Protein AF-A0A920MXG5-F1 (afdb_monomer)

Radius of gyration: 16.85 Å; Cα contacts (8 Å, |Δi|>4): 131; chains: 1; bounding box: 32×25×49 Å

Nearest PDB structures (foldseek):
  4plt-assembly1_B  TM=9.816E-01  e=1.042E-08  Apicomplexa
  6vdh-assembly1_B-2  TM=9.713E-01  e=2.321E-08  Apicomplexa sp.
  1sov-assembly1_B-2  TM=9.574E-01  e=1.555E-08  Toxoplasma gondii
  6vdh-assembly1_A-2  TM=9.780E-01  e=3.703E-08  Apicomplexa sp.
  1sow-assembly1_B  TM=9.775E-01  e=3.703E-08  Toxoplasma gondii

pLDDT: mean 94.86, std 5.59, range [60.91, 98.0]

Structure (mmCIF, N/CA/C/O backbone):
data_AF-A0A920MXG5-F1
#
_entry.id   AF-A0A920MXG5-F1
#
loop_
_atom_site.group_PDB
_atom_site.id
_atom_site.type_symbol
_atom_site.label_atom_id
_atom_site.label_alt_id
_atom_site.label_comp_id
_atom_site.label_asym_id
_atom_site.label_entity_id
_atom_site.label_seq_id
_atom_site.pdbx_PDB_ins_code
_atom_site.Cartn_x
_atom_site.Cartn_y
_atom_site.Cartn_z
_atom_site.occupancy
_atom_site.B_iso_or_equiv
_atom_site.auth_seq_id
_atom_site.auth_comp_id
_atom_site.auth_asym_id
_atom_site.auth_atom_id
_atom_site.pdbx_PDB_model_num
ATOM 1 N N . MET A 1 1 ? -4.172 -14.560 18.674 1.00 64.50 1 MET A N 1
ATOM 2 C CA . MET A 1 1 ? -3.370 -14.059 19.817 1.00 64.50 1 MET A CA 1
ATOM 3 C C . MET A 1 1 ? -3.211 -12.528 19.807 1.00 64.50 1 MET A C 1
ATOM 5 O O . MET A 1 1 ? -3.437 -11.927 20.846 1.00 64.50 1 MET A O 1
ATOM 9 N N . TRP A 1 2 ? -2.941 -11.868 18.667 1.00 84.38 2 TRP A N 1
ATOM 10 C CA . TRP A 1 2 ? -2.749 -10.398 18.570 1.00 84.38 2 TRP A CA 1
ATOM 11 C C . TRP A 1 2 ? -4.021 -9.538 18.422 1.00 84.38 2 TRP A C 1
ATOM 13 O O . TRP A 1 2 ? -3.999 -8.371 18.791 1.00 84.38 2 TRP A O 1
ATOM 23 N N . LEU A 1 3 ? -5.157 -10.087 17.966 1.00 88.44 3 LEU A N 1
ATOM 24 C CA . LEU A 1 3 ? -6.442 -9.352 17.882 1.00 88.44 3 LEU A CA 1
ATOM 25 C C . LEU A 1 3 ? -6.975 -8.853 19.245 1.00 88.44 3 LEU A C 1
ATOM 27 O O . LEU A 1 3 ? -7.978 -8.145 19.317 1.00 88.44 3 LEU A O 1
ATOM 31 N N . ARG A 1 4 ? -6.315 -9.238 20.342 1.00 90.75 4 ARG A N 1
ATOM 32 C CA . ARG A 1 4 ? -6.619 -8.774 21.697 1.00 90.75 4 ARG A CA 1
ATOM 33 C C . ARG A 1 4 ? -5.984 -7.420 22.013 1.00 90.75 4 ARG A C 1
ATOM 35 O O . ARG A 1 4 ? -6.387 -6.840 23.011 1.00 90.75 4 ARG A O 1
ATOM 42 N N . ILE A 1 5 ? -5.038 -6.935 21.201 1.00 92.06 5 ILE A N 1
ATOM 43 C CA . ILE A 1 5 ? -4.428 -5.615 21.394 1.00 92.06 5 ILE A CA 1
ATOM 44 C C . ILE A 1 5 ? -5.511 -4.548 21.264 1.00 92.06 5 ILE A C 1
ATOM 46 O O . ILE A 1 5 ? -6.248 -4.520 20.273 1.00 92.06 5 ILE A O 1
ATOM 50 N N . LYS A 1 6 ? -5.602 -3.685 22.273 1.00 93.94 6 LYS A N 1
ATOM 51 C CA . LYS A 1 6 ? -6.567 -2.590 22.321 1.00 93.94 6 LYS A CA 1
ATOM 52 C C . LYS A 1 6 ? -5.880 -1.236 22.369 1.00 93.94 6 LYS A C 1
ATOM 54 O O . LYS A 1 6 ? -4.724 -1.121 22.786 1.00 93.94 6 LYS A O 1
ATOM 59 N N . LYS A 1 7 ? -6.617 -0.205 21.964 1.00 95.00 7 LYS A N 1
ATOM 60 C CA . LYS A 1 7 ? -6.161 1.186 21.970 1.00 95.00 7 LYS A CA 1
ATOM 61 C C . LYS A 1 7 ? -5.649 1.630 23.339 1.00 95.00 7 LYS A C 1
ATOM 63 O O . LYS A 1 7 ? -4.658 2.346 23.395 1.00 95.00 7 LYS A O 1
ATOM 68 N N . GLU A 1 8 ? -6.256 1.188 24.437 1.00 96.12 8 GLU A N 1
ATOM 69 C CA . GLU A 1 8 ? -5.896 1.626 25.794 1.00 96.12 8 GLU A CA 1
ATOM 70 C C . GLU A 1 8 ? -4.452 1.262 26.168 1.00 96.12 8 GLU A C 1
ATOM 72 O O . GLU A 1 8 ? -3.829 1.956 26.965 1.00 96.12 8 GLU A O 1
ATOM 77 N N . GLN A 1 9 ? -3.895 0.212 25.558 1.00 96.25 9 GLN A N 1
ATOM 78 C CA . GLN A 1 9 ? -2.523 -0.230 25.815 1.00 96.25 9 GLN A CA 1
ATOM 79 C C . GLN A 1 9 ? -1.477 0.674 25.143 1.00 96.25 9 GLN A C 1
ATOM 81 O O . GLN A 1 9 ? -0.355 0.780 25.629 1.00 96.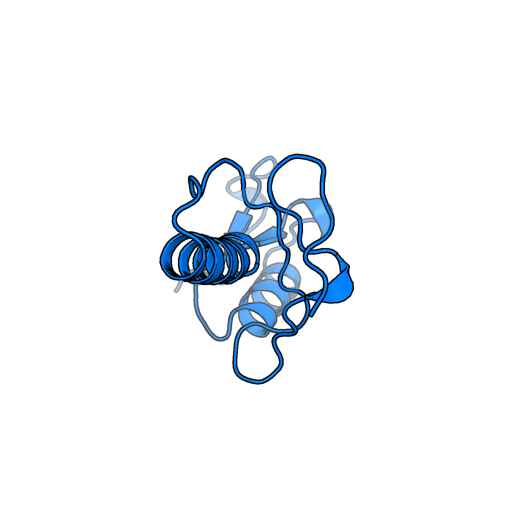25 9 GLN A O 1
ATOM 86 N N . ALA A 1 10 ? -1.825 1.309 24.018 1.00 95.88 10 ALA A N 1
ATOM 87 C CA . ALA A 1 10 ? -0.933 2.176 23.247 1.00 95.88 10 ALA A CA 1
ATOM 88 C C . ALA A 1 10 ? -1.739 3.197 22.411 1.00 95.88 10 ALA A C 1
ATOM 90 O O . ALA A 1 10 ? -1.776 3.114 21.185 1.00 95.88 10 ALA A O 1
ATOM 91 N N . PRO A 1 11 ? -2.380 4.199 23.036 1.00 94.88 11 PRO A N 1
ATOM 92 C CA . PRO A 1 11 ? -3.448 4.985 22.401 1.00 94.88 11 PRO A CA 1
ATOM 93 C C . PRO A 1 11 ? -3.000 5.923 21.274 1.00 94.88 11 PRO A C 1
ATOM 95 O O . PRO A 1 11 ? -3.842 6.498 20.586 1.00 94.88 11 PRO A O 1
ATOM 98 N N . ARG A 1 12 ? -1.687 6.110 21.104 1.00 95.88 12 ARG A N 1
ATOM 99 C CA . ARG A 1 12 ? -1.079 6.969 20.075 1.00 95.88 12 ARG A CA 1
ATOM 100 C C . ARG A 1 12 ? -0.302 6.185 19.014 1.00 95.88 12 ARG A C 1
ATOM 102 O O . ARG A 1 12 ? 0.383 6.808 18.208 1.00 95.88 12 ARG A O 1
ATOM 109 N N . SER A 1 13 ? -0.342 4.853 19.034 1.00 96.88 13 SER A N 1
ATOM 110 C CA . SER A 1 13 ? 0.388 4.058 18.048 1.00 96.88 13 SER A CA 1
ATOM 111 C C . SER A 1 13 ? -0.287 4.096 16.675 1.00 96.88 13 SER A C 1
ATOM 113 O O . SER A 1 13 ? -1.494 4.306 16.548 1.00 96.88 13 SER A O 1
ATOM 115 N N . PHE A 1 14 ? 0.524 3.884 15.642 1.00 97.50 14 PHE A N 1
ATOM 116 C CA . PHE A 1 14 ? 0.060 3.515 14.314 1.00 97.50 14 PHE A CA 1
ATOM 117 C C . PHE A 1 14 ? 0.321 2.020 14.135 1.00 97.50 14 PHE A C 1
ATOM 119 O O . PHE A 1 14 ? 1.445 1.555 14.329 1.00 97.50 14 PHE A O 1
ATOM 126 N N . VAL A 1 15 ? -0.717 1.258 13.813 1.00 97.19 15 VAL A N 1
ATOM 127 C CA . VAL A 1 15 ? -0.649 -0.197 13.702 1.00 97.19 15 VAL A CA 1
ATOM 128 C C . VAL A 1 15 ? -0.478 -0.586 12.242 1.00 97.19 15 VAL A C 1
ATOM 130 O O . VAL A 1 15 ? -1.314 -0.254 11.403 1.00 97.19 15 VAL A O 1
ATOM 133 N N . ILE A 1 16 ? 0.588 -1.336 11.9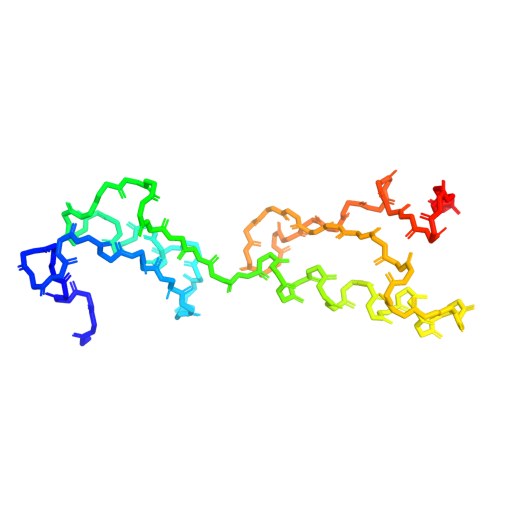64 1.00 97.44 16 ILE A N 1
ATOM 134 C CA . ILE A 1 16 ? 0.849 -1.945 10.660 1.00 97.44 16 ILE A CA 1
ATOM 135 C C . ILE A 1 16 ? 0.572 -3.442 10.771 1.00 97.44 16 ILE A C 1
ATOM 137 O O . ILE A 1 16 ? 1.301 -4.173 11.443 1.00 97.44 16 ILE A O 1
ATOM 141 N N . VAL A 1 17 ? -0.490 -3.903 10.120 1.00 97.06 17 VAL A N 1
ATOM 142 C CA . VAL A 1 17 ? -0.825 -5.327 10.037 1.00 97.06 17 VAL A CA 1
ATOM 143 C C . VAL A 1 17 ? -0.071 -5.947 8.861 1.00 97.06 17 VAL A C 1
ATOM 145 O O . VAL A 1 17 ? 0.007 -5.358 7.787 1.00 97.06 17 VAL A O 1
ATOM 148 N N . ILE A 1 18 ? 0.486 -7.139 9.079 1.00 96.56 18 ILE A N 1
ATOM 149 C CA . ILE A 1 18 ? 1.197 -7.931 8.056 1.00 96.56 18 ILE A CA 1
ATOM 150 C C . ILE A 1 18 ? 0.552 -9.318 7.885 1.00 96.56 18 ILE A C 1
ATOM 152 O O . ILE A 1 18 ? 0.679 -9.947 6.842 1.00 96.56 18 ILE A O 1
ATOM 156 N N . SER A 1 19 ? -0.153 -9.815 8.907 1.00 95.50 19 SER A N 1
ATOM 157 C CA . SER A 1 19 ? -0.774 -11.142 8.890 1.00 95.50 19 SER A CA 1
ATOM 158 C C . SER A 1 19 ? -1.786 -11.287 7.756 1.00 95.50 19 SER A C 1
ATOM 160 O O . SER A 1 19 ? -2.670 -10.447 7.610 1.00 95.50 19 SER A O 1
ATOM 162 N N . ASN A 1 20 ? -1.696 -12.395 7.021 1.00 95.75 20 ASN A N 1
ATOM 163 C CA . ASN A 1 20 ? -2.635 -12.738 5.960 1.00 95.75 20 ASN A CA 1
ATOM 164 C C . ASN A 1 20 ? -3.902 -13.441 6.483 1.00 95.75 20 ASN A C 1
ATOM 166 O O . ASN A 1 20 ? -3.842 -14.067 7.547 1.00 95.75 20 ASN A O 1
ATOM 170 N N . PRO A 1 21 ? -5.028 -13.387 5.742 1.00 95.56 21 PRO A N 1
ATOM 171 C CA . PRO A 1 21 ? -5.253 -12.601 4.515 1.00 95.56 21 PRO A CA 1
ATOM 172 C C . PRO A 1 21 ? -5.322 -11.093 4.812 1.00 95.56 21 PRO A C 1
ATOM 174 O O . PRO A 1 21 ? -6.161 -10.658 5.601 1.00 95.56 21 PRO A O 1
ATOM 177 N N . LEU A 1 22 ? -4.413 -10.302 4.225 1.00 95.88 22 LEU A N 1
ATOM 178 C CA . LEU A 1 22 ? -4.043 -8.992 4.771 1.00 95.88 22 LEU A CA 1
ATOM 179 C C . LEU A 1 22 ? -5.221 -8.031 4.933 1.00 95.88 22 LEU A C 1
ATOM 181 O O . LEU A 1 22 ? -5.452 -7.532 6.035 1.00 95.88 22 LEU A O 1
ATOM 185 N N . ASP A 1 23 ? -5.968 -7.771 3.863 1.00 95.12 23 ASP A N 1
ATOM 186 C CA . ASP A 1 23 ? -7.056 -6.789 3.869 1.00 95.12 23 ASP A CA 1
ATOM 187 C C . ASP A 1 23 ? -8.138 -7.145 4.899 1.00 95.12 23 ASP A C 1
ATOM 189 O O . ASP A 1 23 ? -8.614 -6.293 5.657 1.00 95.12 23 ASP A O 1
ATOM 193 N N . ALA A 1 24 ? -8.468 -8.436 5.000 1.00 96.00 24 ALA A N 1
ATOM 194 C CA . ALA A 1 24 ? -9.409 -8.942 5.991 1.00 96.00 24 ALA A CA 1
ATOM 195 C C . ALA A 1 24 ? -8.856 -8.818 7.419 1.00 96.00 24 ALA A C 1
ATOM 197 O O . ALA A 1 24 ? -9.602 -8.468 8.335 1.00 96.00 24 ALA A O 1
ATOM 198 N N . MET A 1 25 ? -7.555 -9.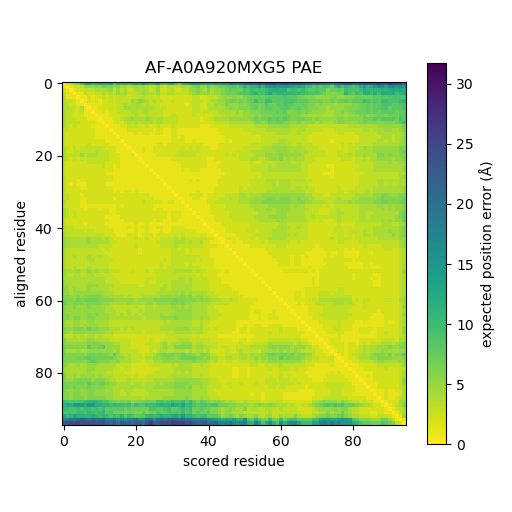042 7.623 1.00 97.12 25 MET A N 1
ATOM 199 C CA . MET A 1 25 ? -6.919 -8.909 8.936 1.00 97.12 25 MET A CA 1
ATOM 200 C C . MET A 1 25 ? -6.812 -7.451 9.395 1.00 97.12 25 MET A C 1
ATOM 202 O O . MET A 1 25 ? -7.057 -7.174 10.572 1.00 97.12 25 MET A O 1
ATOM 206 N N . VAL A 1 26 ? -6.516 -6.516 8.488 1.00 97.31 26 VAL A N 1
ATOM 207 C CA . VAL A 1 26 ? -6.566 -5.066 8.751 1.00 97.31 26 VAL A CA 1
ATOM 208 C C . VAL A 1 26 ? -7.972 -4.667 9.186 1.00 97.31 26 VAL A C 1
ATOM 210 O O . VAL A 1 26 ? -8.144 -4.019 10.223 1.00 97.31 26 VAL A O 1
ATOM 213 N N . TYR A 1 27 ? -8.988 -5.103 8.436 1.00 97.06 27 TYR A N 1
ATOM 214 C CA . TYR A 1 27 ? -10.382 -4.809 8.747 1.00 97.06 27 TYR A CA 1
ATOM 215 C C . TYR A 1 27 ? -10.810 -5.403 10.093 1.00 97.06 27 TYR A C 1
ATOM 217 O O . TYR A 1 27 ? -11.377 -4.694 10.927 1.00 97.06 27 TYR A O 1
ATOM 225 N N . ALA A 1 28 ? -10.501 -6.679 10.336 1.00 97.19 28 ALA A N 1
ATOM 226 C CA . ALA A 1 28 ? -10.822 -7.357 11.586 1.00 97.19 28 ALA A CA 1
ATOM 227 C C . ALA A 1 28 ? -10.165 -6.657 12.781 1.00 97.19 28 ALA A C 1
ATOM 229 O O . ALA A 1 28 ? -10.845 -6.368 13.766 1.00 97.19 28 ALA A O 1
ATOM 230 N N . PHE A 1 29 ? -8.874 -6.317 12.681 1.00 97.62 29 PHE A N 1
ATOM 231 C CA . PHE A 1 29 ? -8.169 -5.578 13.728 1.00 97.62 29 PHE A CA 1
ATOM 232 C C . PHE A 1 29 ? -8.813 -4.213 13.983 1.00 97.62 29 PHE A C 1
ATOM 234 O O . PHE A 1 29 ? -9.113 -3.887 15.133 1.00 97.62 29 PHE A O 1
ATOM 241 N N . TYR A 1 30 ? -9.080 -3.431 12.934 1.00 97.25 30 TYR A N 1
ATOM 242 C CA . TYR A 1 30 ? -9.753 -2.135 13.057 1.00 97.25 30 TYR A CA 1
ATOM 243 C C . TYR A 1 30 ? -11.094 -2.262 13.799 1.00 97.25 30 TYR A C 1
ATOM 245 O O . TYR A 1 30 ? -11.374 -1.485 14.711 1.00 97.25 30 TYR A O 1
ATOM 253 N N . LYS A 1 31 ? -11.899 -3.278 13.470 1.00 97.06 31 LYS A N 1
ATOM 254 C CA . LYS A 1 31 ? -13.218 -3.483 14.083 1.00 97.06 31 LYS A CA 1
ATOM 255 C C . LYS A 1 31 ? -13.174 -3.834 15.564 1.00 97.06 31 LYS A C 1
ATOM 257 O O . LYS A 1 31 ? -14.092 -3.452 16.283 1.00 97.06 31 LYS A O 1
ATOM 262 N N . VAL A 1 32 ? -12.145 -4.546 16.021 1.00 96.50 32 VAL A N 1
ATOM 263 C CA . VAL A 1 32 ? -12.099 -5.053 17.404 1.00 96.50 32 VAL A CA 1
ATOM 264 C C . VAL A 1 32 ? -11.182 -4.259 18.332 1.00 96.50 32 VAL A C 1
ATOM 266 O O . VAL A 1 32 ? -11.328 -4.369 19.547 1.00 96.50 32 VAL A O 1
ATOM 269 N N . SER A 1 33 ? -10.214 -3.507 17.806 1.00 96.31 33 SER A N 1
ATOM 270 C CA . SER A 1 33 ? -9.133 -2.894 18.601 1.00 96.31 33 SER A CA 1
ATOM 271 C C . SER A 1 33 ? -9.474 -1.527 19.209 1.00 96.31 33 SER A C 1
ATOM 273 O O . SER A 1 33 ? -8.803 -1.101 20.147 1.00 96.31 33 SER A O 1
ATOM 275 N N . GLY A 1 34 ? -10.494 -0.835 18.687 1.00 96.31 34 GLY A N 1
ATOM 276 C CA . GLY A 1 34 ? -10.887 0.511 19.130 1.00 96.31 34 GLY A CA 1
ATOM 277 C C . GLY A 1 34 ? -10.021 1.651 18.574 1.00 96.31 34 GLY A C 1
ATOM 278 O O . GLY A 1 34 ? -10.269 2.816 18.888 1.00 96.31 34 GLY A O 1
ATOM 279 N N . PHE A 1 35 ? -9.021 1.348 17.738 1.00 97.94 35 PHE A N 1
ATOM 280 C CA . PHE A 1 35 ? -8.236 2.366 17.038 1.00 97.94 35 PHE A CA 1
ATOM 281 C C . PHE A 1 35 ? -9.07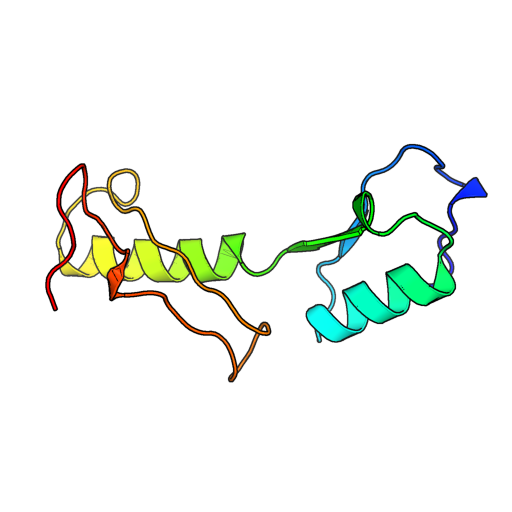7 3.086 15.965 1.00 97.94 35 PHE A C 1
ATOM 283 O O . PHE A 1 35 ? -9.919 2.465 15.309 1.00 97.94 35 PHE A O 1
ATOM 290 N N . PRO A 1 36 ? -8.859 4.394 15.741 1.00 97.19 36 PRO A N 1
ATOM 291 C CA . PRO A 1 36 ? -9.463 5.100 14.620 1.00 97.19 36 PRO A CA 1
ATOM 292 C C . PRO A 1 36 ? -8.897 4.585 13.285 1.00 97.19 36 PRO A C 1
ATOM 294 O O . PRO A 1 36 ? -7.760 4.119 13.212 1.00 97.19 36 PRO A O 1
ATOM 297 N N . LYS A 1 37 ? -9.683 4.694 12.203 1.00 97.00 37 LYS A N 1
ATOM 298 C CA . LYS A 1 37 ? -9.320 4.157 10.873 1.00 97.00 37 LYS A CA 1
ATOM 299 C C . LYS A 1 37 ? -7.958 4.644 10.372 1.00 97.00 37 LYS A C 1
ATOM 301 O O . LYS A 1 37 ? -7.221 3.877 9.774 1.00 97.00 37 LYS A O 1
ATOM 306 N N . ASN A 1 38 ? -7.613 5.903 10.630 1.00 97.62 38 ASN A N 1
ATOM 307 C CA . ASN A 1 38 ? -6.358 6.517 10.194 1.00 97.62 38 ASN A CA 1
ATOM 308 C C . ASN A 1 38 ? -5.123 6.077 11.007 1.00 97.62 38 ASN A C 1
ATOM 310 O O . ASN A 1 38 ? -4.034 6.572 10.740 1.00 97.62 38 ASN A O 1
ATOM 314 N N . GLN A 1 39 ? -5.278 5.193 11.998 1.00 97.69 39 GLN A N 1
ATOM 315 C CA . GLN A 1 39 ? -4.179 4.610 12.779 1.00 97.69 39 GLN A CA 1
ATOM 316 C C . GLN A 1 39 ? -3.977 3.115 12.514 1.00 97.69 39 GLN A C 1
ATOM 318 O O . GLN A 1 39 ? -3.149 2.491 13.173 1.00 97.69 39 GLN A O 1
ATOM 323 N N . VAL A 1 40 ? -4.720 2.524 11.577 1.00 98.00 40 VAL A N 1
ATOM 324 C CA . VAL A 1 40 ? -4.605 1.103 11.236 1.00 98.00 40 VAL A CA 1
ATOM 325 C C . VAL A 1 40 ? -4.388 0.978 9.735 1.00 98.00 40 VAL A C 1
ATOM 327 O O . VAL A 1 40 ? -5.262 1.332 8.948 1.00 98.00 40 VAL A O 1
ATOM 330 N N . GLY A 1 41 ? -3.228 0.460 9.343 1.00 97.62 41 GLY A N 1
ATOM 331 C CA . GLY A 1 41 ? -2.875 0.192 7.952 1.00 97.62 41 GLY A CA 1
ATOM 332 C C . GLY A 1 41 ? -2.364 -1.233 7.759 1.00 97.62 41 GLY A C 1
ATOM 333 O O . GLY A 1 41 ? -1.895 -1.875 8.698 1.00 97.62 41 GLY A O 1
ATOM 334 N N . GLY A 1 42 ? -2.456 -1.734 6.530 1.00 96.75 42 GLY A N 1
ATOM 335 C CA . GLY A 1 42 ? -1.826 -2.985 6.114 1.00 96.75 42 GLY A CA 1
ATOM 336 C C . GLY A 1 42 ? -0.550 -2.728 5.324 1.00 96.75 42 GLY A C 1
ATOM 337 O O . GLY A 1 42 ? -0.480 -1.765 4.560 1.00 96.75 42 GLY A O 1
ATOM 338 N N . MET A 1 43 ? 0.443 -3.601 5.468 1.00 96.75 43 MET A N 1
ATOM 339 C CA . MET A 1 43 ? 1.624 -3.606 4.603 1.00 96.75 43 MET A CA 1
ATOM 340 C C . MET A 1 43 ? 1.460 -4.672 3.512 1.00 96.75 43 MET A C 1
ATOM 342 O O . MET A 1 43 ? 1.725 -5.845 3.749 1.00 96.75 43 MET A O 1
ATOM 346 N N . ALA A 1 44 ? 1.014 -4.244 2.326 1.00 95.94 44 ALA A N 1
ATOM 347 C CA . ALA A 1 44 ? 1.053 -5.029 1.080 1.00 95.94 44 ALA A CA 1
ATOM 348 C C . ALA A 1 44 ? 1.518 -4.183 -0.093 1.00 95.94 44 ALA A C 1
ATOM 350 O O . ALA A 1 44 ? 2.534 -4.498 -0.700 1.00 95.94 44 ALA A O 1
ATOM 351 N N . GLY A 1 45 ? 0.828 -3.066 -0.362 1.00 94.31 45 GLY A N 1
ATOM 352 C CA . GLY A 1 45 ? 1.082 -2.244 -1.549 1.00 94.31 45 GLY A CA 1
ATOM 353 C C . GLY A 1 45 ? 2.545 -1.823 -1.706 1.00 94.31 45 GLY A C 1
ATOM 354 O O . GLY A 1 45 ? 3.043 -1.766 -2.825 1.00 94.31 45 GLY A O 1
ATOM 355 N N . ALA A 1 46 ? 3.269 -1.615 -0.599 1.00 95.12 46 ALA A N 1
ATOM 356 C CA . ALA A 1 46 ? 4.709 -1.371 -0.622 1.00 95.12 46 ALA A CA 1
ATOM 357 C C . ALA A 1 46 ? 5.507 -2.567 -1.180 1.00 95.12 46 ALA A C 1
ATOM 359 O O . ALA A 1 46 ? 6.349 -2.377 -2.054 1.00 95.12 46 ALA A O 1
ATOM 360 N N . LEU A 1 47 ? 5.234 -3.793 -0.718 1.00 96.88 47 LEU A N 1
ATOM 361 C CA . LEU A 1 47 ? 5.878 -5.016 -1.208 1.00 96.88 47 LEU A CA 1
ATOM 362 C C . LEU A 1 47 ? 5.486 -5.311 -2.659 1.00 96.88 47 LEU A C 1
ATOM 364 O O . LEU A 1 47 ? 6.361 -5.579 -3.481 1.00 96.88 47 LEU A O 1
ATOM 368 N N . ASP A 1 48 ? 4.198 -5.228 -2.982 1.00 97.44 48 ASP A N 1
ATOM 369 C CA . ASP A 1 48 ? 3.691 -5.547 -4.319 1.00 97.44 48 ASP A CA 1
ATOM 370 C C . ASP A 1 48 ? 4.216 -4.547 -5.361 1.00 97.44 48 ASP A C 1
ATOM 372 O O . ASP A 1 48 ? 4.716 -4.945 -6.414 1.00 97.44 48 ASP A O 1
ATOM 376 N N . SER A 1 49 ? 4.240 -3.252 -5.026 1.00 97.44 49 SER A N 1
ATOM 377 C CA . SER A 1 49 ? 4.856 -2.225 -5.879 1.00 97.44 49 SER A CA 1
ATOM 378 C C . SER A 1 49 ? 6.375 -2.384 -5.962 1.00 97.44 49 SER A C 1
ATOM 380 O O . SER A 1 49 ? 6.948 -2.165 -7.026 1.00 97.44 49 SER A O 1
ATOM 382 N N . THR A 1 50 ? 7.038 -2.813 -4.879 1.00 97.38 50 THR A N 1
ATOM 383 C CA . THR A 1 50 ? 8.484 -3.099 -4.897 1.00 97.38 50 THR A CA 1
ATOM 384 C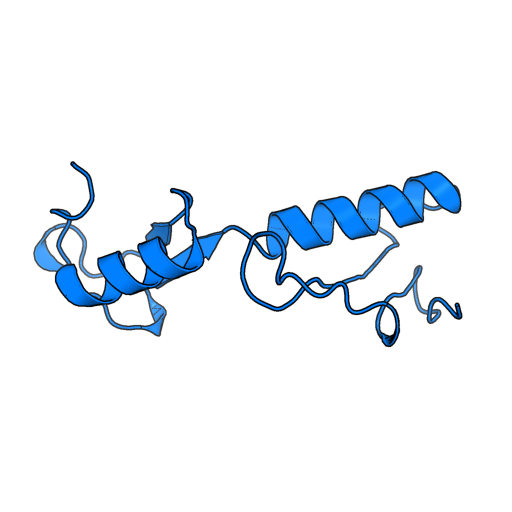 C . THR A 1 50 ? 8.811 -4.271 -5.824 1.00 97.38 50 THR A C 1
ATOM 386 O O . THR A 1 50 ? 9.789 -4.215 -6.562 1.00 97.38 50 THR A O 1
ATOM 389 N N . ARG A 1 51 ? 7.989 -5.323 -5.842 1.00 97.75 51 ARG A N 1
ATOM 390 C CA . ARG A 1 51 ? 8.147 -6.432 -6.794 1.00 97.75 51 ARG A CA 1
ATOM 391 C C . ARG A 1 51 ? 7.947 -5.958 -8.228 1.00 97.75 51 ARG A C 1
ATOM 393 O O . ARG A 1 51 ? 8.789 -6.238 -9.075 1.00 97.75 51 ARG A O 1
ATOM 400 N N . PHE A 1 52 ? 6.887 -5.190 -8.474 1.00 97.25 52 PHE A N 1
ATOM 401 C CA . PHE A 1 52 ? 6.595 -4.671 -9.806 1.00 97.25 52 PHE A CA 1
ATOM 402 C C . PHE A 1 52 ? 7.741 -3.800 -10.352 1.00 97.25 52 PHE A C 1
ATOM 404 O O . PHE A 1 52 ? 8.209 -4.050 -11.464 1.00 97.25 52 PHE A O 1
ATOM 411 N N . ARG A 1 53 ? 8.283 -2.864 -9.551 1.00 96.81 53 ARG A N 1
ATOM 412 C CA . ARG A 1 53 ? 9.436 -2.043 -9.977 1.00 96.81 53 ARG A CA 1
ATOM 413 C C . ARG A 1 53 ? 10.686 -2.880 -10.223 1.00 96.81 53 ARG A C 1
ATOM 415 O O . ARG A 1 53 ? 11.437 -2.581 -11.144 1.00 96.81 53 ARG A O 1
ATOM 422 N N . THR A 1 54 ? 10.911 -3.922 -9.419 1.00 97.94 54 THR A N 1
ATOM 423 C CA . THR A 1 54 ? 12.078 -4.799 -9.568 1.00 97.94 54 THR A CA 1
ATOM 424 C C . THR A 1 54 ? 12.027 -5.539 -10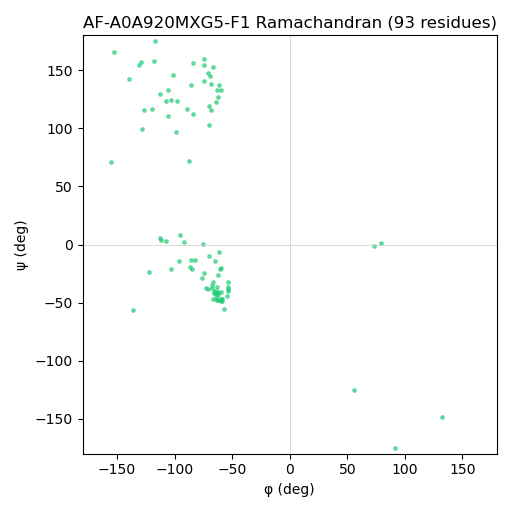.896 1.00 97.94 54 THR A C 1
ATOM 426 O O . THR A 1 54 ? 13.035 -5.576 -11.589 1.00 97.94 54 THR A O 1
ATOM 429 N N . PHE A 1 55 ? 10.866 -6.060 -11.299 1.00 97.25 55 PHE A N 1
ATOM 430 C CA . PHE A 1 55 ? 10.743 -6.745 -12.587 1.00 97.25 55 PHE A CA 1
ATOM 431 C C . PHE A 1 55 ? 10.953 -5.806 -13.779 1.00 97.25 55 PHE A C 1
ATOM 433 O O . PHE A 1 55 ? 11.669 -6.167 -14.706 1.00 97.25 55 PHE A O 1
ATOM 440 N N . ILE A 1 56 ? 10.421 -4.581 -13.731 1.00 96.00 56 ILE A N 1
ATOM 441 C CA . ILE A 1 56 ? 10.684 -3.572 -14.774 1.00 96.00 56 ILE A CA 1
ATOM 442 C C . ILE A 1 56 ? 12.179 -3.222 -14.835 1.00 96.00 56 ILE A C 1
ATOM 444 O O . ILE A 1 56 ? 12.750 -3.128 -15.919 1.00 96.00 56 ILE A O 1
ATOM 448 N N . ALA A 1 57 ? 12.829 -3.034 -13.685 1.00 97.12 57 ALA A N 1
ATOM 449 C CA . ALA A 1 57 ? 14.259 -2.731 -13.625 1.00 97.12 57 ALA A CA 1
ATOM 450 C C . ALA A 1 57 ? 15.111 -3.878 -14.193 1.00 97.12 57 ALA A C 1
ATOM 452 O O . ALA A 1 57 ? 16.045 -3.633 -14.951 1.00 97.12 57 ALA A O 1
ATOM 453 N N . MET A 1 58 ? 14.757 -5.129 -13.877 1.00 97.62 58 MET A N 1
ATOM 454 C CA . MET A 1 58 ? 15.421 -6.316 -14.424 1.00 97.62 58 MET A CA 1
ATOM 455 C C . MET A 1 58 ? 15.279 -6.409 -15.946 1.00 97.62 58 MET A C 1
ATOM 457 O O . MET A 1 58 ? 16.254 -6.738 -16.613 1.00 97.62 58 MET A O 1
ATOM 461 N N . GLU A 1 59 ? 14.099 -6.098 -16.485 1.00 95.94 59 GLU A N 1
ATOM 462 C CA . GLU A 1 59 ? 13.838 -6.162 -17.929 1.00 95.94 59 GLU A CA 1
ATOM 463 C C . GLU A 1 59 ? 14.533 -5.034 -18.703 1.00 95.94 59 GLU A C 1
ATOM 465 O O . GLU A 1 59 ? 15.029 -5.228 -19.807 1.00 95.94 59 GLU A O 1
ATOM 470 N N . THR A 1 60 ? 14.584 -3.834 -18.126 1.00 95.00 60 THR A N 1
ATOM 471 C CA . THR A 1 60 ? 15.076 -2.640 -18.832 1.00 95.00 60 THR A CA 1
ATOM 472 C C . THR A 1 60 ? 16.545 -2.319 -18.567 1.00 95.00 60 THR A C 1
ATOM 474 O O . THR A 1 60 ? 17.128 -1.496 -19.270 1.00 95.00 60 THR A O 1
ATOM 477 N N . GLY A 1 61 ? 17.148 -2.924 -17.541 1.00 96.19 61 GLY A N 1
ATOM 478 C CA . GLY A 1 61 ? 18.518 -2.644 -17.106 1.00 96.19 61 GLY A CA 1
ATOM 479 C C . GLY A 1 61 ? 18.698 -1.305 -16.379 1.00 96.19 61 GLY A C 1
ATOM 480 O O . GLY A 1 61 ? 19.808 -0.998 -15.944 1.00 96.19 61 GLY A O 1
ATOM 481 N N . TYR A 1 62 ? 17.636 -0.509 -16.217 1.00 96.62 62 TYR A N 1
ATOM 482 C CA . TYR A 1 62 ? 17.677 0.720 -15.425 1.00 96.62 62 TYR A CA 1
ATOM 483 C C . TYR A 1 62 ? 17.689 0.427 -13.923 1.00 96.62 62 TYR A C 1
ATOM 485 O O . TYR A 1 62 ? 17.271 -0.637 -13.460 1.00 96.62 62 TYR A O 1
ATOM 493 N N . SER A 1 63 ? 18.148 1.401 -13.132 1.00 97.25 63 SER A N 1
ATOM 494 C CA . SER A 1 63 ? 18.126 1.281 -11.678 1.00 97.25 63 SER A CA 1
ATOM 495 C C . SER A 1 63 ? 16.694 1.135 -11.176 1.00 97.25 63 SER A C 1
ATOM 497 O O . SER A 1 63 ? 15.796 1.885 -11.552 1.00 97.25 63 SER A O 1
ATOM 499 N N . VAL A 1 64 ? 16.491 0.232 -10.218 1.00 97.00 64 VAL A N 1
ATOM 500 C CA . VAL A 1 64 ? 15.207 0.085 -9.521 1.00 97.00 64 VAL A CA 1
ATOM 501 C C . VAL A 1 64 ? 14.781 1.363 -8.781 1.00 97.00 64 VAL A C 1
ATOM 503 O O . VAL A 1 64 ? 13.610 1.521 -8.444 1.00 97.00 64 VAL A O 1
ATOM 506 N N . GLN A 1 65 ? 15.726 2.268 -8.499 1.00 97.00 65 GLN A N 1
ATOM 507 C CA . GLN A 1 65 ? 15.439 3.574 -7.901 1.00 97.00 65 GLN A CA 1
ATOM 508 C C . GLN A 1 65 ? 14.816 4.553 -8.903 1.00 97.00 65 GLN A C 1
ATOM 510 O O . GLN A 1 65 ? 14.079 5.440 -8.483 1.00 97.00 65 GLN A O 1
ATOM 515 N N . ASP A 1 66 ? 15.060 4.359 -10.202 1.00 97.12 66 ASP A N 1
ATOM 516 C CA . ASP A 1 66 ? 14.498 5.194 -11.265 1.00 97.12 66 ASP A CA 1
ATOM 517 C C . ASP A 1 66 ? 13.107 4.711 -11.697 1.00 97.12 66 ASP A C 1
ATOM 519 O O . ASP A 1 66 ? 12.385 5.435 -12.377 1.00 97.12 66 ASP A O 1
ATOM 523 N N . VAL A 1 67 ? 12.696 3.504 -11.300 1.00 97.50 67 VAL A N 1
ATOM 524 C CA . VAL A 1 67 ? 11.383 2.951 -11.645 1.00 97.50 67 VAL A CA 1
ATOM 525 C C . VAL A 1 67 ? 10.340 3.348 -10.601 1.00 97.50 67 VAL A C 1
ATOM 527 O O . VAL A 1 67 ? 10.397 2.916 -9.446 1.00 97.50 67 VAL A O 1
ATOM 530 N N . THR A 1 68 ? 9.330 4.109 -11.023 1.00 97.12 68 THR A N 1
ATOM 531 C CA . THR A 1 68 ? 8.150 4.414 -10.201 1.00 97.12 68 THR A CA 1
ATOM 532 C C . THR A 1 68 ? 6.949 3.643 -10.725 1.00 97.12 68 THR A C 1
ATOM 534 O O . THR A 1 68 ? 6.568 3.766 -11.884 1.00 97.12 68 THR A O 1
ATOM 537 N N . CYS A 1 69 ? 6.320 2.846 -9.866 1.00 96.25 69 CYS A N 1
ATOM 538 C CA . CYS A 1 69 ? 5.104 2.111 -10.193 1.00 96.25 69 CYS A CA 1
ATOM 539 C C . CYS A 1 69 ? 4.273 1.849 -8.934 1.00 96.25 69 CYS A C 1
ATOM 541 O O . CYS A 1 69 ? 4.771 1.957 -7.812 1.00 96.25 69 CYS A O 1
ATOM 543 N N . MET A 1 70 ? 3.013 1.463 -9.123 1.00 97.00 70 MET A N 1
ATOM 544 C CA . MET A 1 70 ? 2.079 1.201 -8.032 1.00 97.00 70 MET A CA 1
ATOM 545 C C . MET A 1 70 ? 1.226 -0.030 -8.332 1.00 97.00 70 MET A C 1
ATOM 547 O O . MET A 1 70 ? 0.798 -0.234 -9.470 1.00 97.00 70 MET A O 1
ATOM 551 N N . VAL A 1 71 ? 0.948 -0.813 -7.295 1.00 97.81 71 VAL A N 1
ATOM 552 C CA . VAL A 1 71 ? -0.055 -1.882 -7.294 1.00 97.81 71 VAL A CA 1
ATOM 553 C C . VAL A 1 71 ? -1.186 -1.481 -6.346 1.00 97.81 71 VAL A C 1
ATOM 555 O O . VAL A 1 71 ? -0.932 -1.082 -5.209 1.00 97.81 71 VAL A O 1
ATOM 558 N N . LEU A 1 72 ? -2.428 -1.555 -6.828 1.00 96.00 72 LEU A N 1
ATOM 559 C CA . LEU A 1 72 ? -3.653 -1.286 -6.062 1.00 96.00 72 LEU A CA 1
ATOM 560 C C . LEU A 1 72 ? -4.523 -2.549 -5.967 1.00 96.00 72 LEU A C 1
ATOM 562 O O . LEU A 1 72 ? -4.223 -3.553 -6.598 1.00 96.00 72 LEU A O 1
ATOM 566 N N . GLY A 1 73 ? -5.625 -2.495 -5.218 1.00 95.00 73 GLY A N 1
ATOM 567 C CA . GLY A 1 73 ? -6.534 -3.634 -5.036 1.00 95.00 73 GLY A CA 1
ATOM 568 C C . GLY A 1 73 ? -6.188 -4.489 -3.815 1.00 95.00 73 GLY A C 1
ATOM 569 O O . GLY A 1 73 ? -5.330 -4.116 -3.018 1.00 95.00 73 GLY A O 1
ATOM 570 N N . GLY A 1 74 ? -6.905 -5.604 -3.645 1.00 93.25 74 GLY A N 1
ATOM 571 C CA . GLY A 1 74 ? -6.689 -6.527 -2.525 1.00 93.25 74 GLY A CA 1
ATOM 572 C C . GLY A 1 74 ? -5.418 -7.353 -2.710 1.00 93.25 74 GLY A C 1
ATOM 573 O O . GLY A 1 74 ? -5.133 -7.795 -3.827 1.00 93.25 74 GLY A O 1
ATOM 574 N N . HIS A 1 75 ? -4.674 -7.578 -1.627 1.00 93.69 75 HIS A N 1
ATOM 575 C CA . HIS A 1 75 ? -3.435 -8.351 -1.653 1.00 93.69 75 HIS A CA 1
ATOM 576 C C . HIS A 1 75 ? -3.720 -9.833 -1.941 1.00 93.69 75 HIS A C 1
ATOM 578 O O . HIS A 1 75 ? -4.368 -10.519 -1.148 1.00 93.69 75 HIS A O 1
ATOM 584 N N . GLY A 1 76 ? -3.228 -10.324 -3.080 1.00 92.19 76 GLY A N 1
ATOM 585 C CA . GLY A 1 76 ? -3.489 -11.667 -3.602 1.00 92.19 76 GLY A CA 1
ATOM 586 C C . GLY A 1 76 ? -3.884 -11.610 -5.078 1.00 92.19 76 GLY A C 1
ATOM 587 O O . GLY A 1 76 ? -3.466 -10.703 -5.794 1.00 92.19 76 GLY A O 1
ATOM 588 N N . ASP A 1 77 ? -4.728 -12.539 -5.523 1.00 92.00 77 ASP A N 1
ATOM 589 C CA . ASP A 1 77 ? -5.107 -12.682 -6.941 1.00 92.00 77 ASP A CA 1
ATOM 590 C C . ASP A 1 77 ? -5.889 -11.481 -7.504 1.00 92.00 77 ASP A C 1
ATOM 592 O O . ASP A 1 77 ? -6.027 -11.328 -8.714 1.00 92.00 77 ASP A O 1
ATOM 596 N N . THR A 1 78 ? -6.397 -10.606 -6.633 1.00 93.69 78 THR A N 1
ATOM 597 C CA . THR A 1 78 ? -7.157 -9.404 -7.004 1.00 93.69 78 THR A CA 1
ATOM 598 C C . THR A 1 78 ? -6.310 -8.130 -7.076 1.00 93.69 78 THR A C 1
ATOM 600 O O . THR A 1 78 ? -6.868 -7.034 -7.174 1.00 93.69 78 THR A O 1
ATOM 603 N N . MET A 1 79 ? -4.982 -8.236 -6.970 1.00 96.88 79 MET A N 1
ATOM 604 C CA . MET A 1 79 ? -4.094 -7.081 -7.086 1.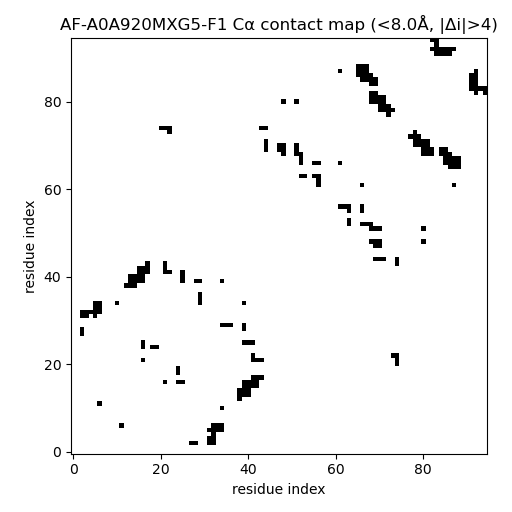00 96.88 79 MET A CA 1
ATOM 605 C C . MET A 1 79 ? -4.033 -6.569 -8.532 1.00 96.88 79 MET A C 1
ATOM 607 O O . MET A 1 79 ? -4.110 -7.334 -9.490 1.00 96.88 79 MET A O 1
ATOM 611 N N . VAL A 1 80 ? -3.859 -5.261 -8.695 1.00 97.25 80 VAL A N 1
ATOM 612 C CA . VAL A 1 80 ? -3.875 -4.573 -9.988 1.00 97.25 80 VAL A CA 1
ATOM 613 C C . VAL A 1 80 ? -2.616 -3.713 -10.126 1.00 97.25 80 VAL A C 1
ATOM 615 O O . VAL A 1 80 ? -2.564 -2.601 -9.587 1.00 97.25 80 VAL A O 1
ATOM 618 N N . PRO A 1 81 ? -1.587 -4.192 -10.849 1.00 96.38 81 PRO A N 1
ATOM 619 C CA . PRO A 1 81 ? -0.454 -3.367 -11.255 1.00 96.38 81 PRO A CA 1
ATOM 620 C C . PRO A 1 81 ? -0.913 -2.256 -12.204 1.00 96.38 81 PRO A C 1
ATOM 622 O O . PRO A 1 81 ? -1.489 -2.517 -13.261 1.00 96.38 81 PRO A O 1
ATOM 625 N N . ILE A 1 82 ? -0.659 -0.996 -11.848 1.00 96.19 82 ILE A N 1
ATOM 626 C CA . ILE A 1 82 ? -1.109 0.162 -12.632 1.00 96.19 82 ILE A CA 1
ATOM 627 C C . ILE A 1 82 ? -0.066 0.504 -13.702 1.00 96.19 82 ILE A C 1
ATOM 629 O O . ILE A 1 82 ? 0.642 1.507 -13.612 1.00 96.19 82 ILE A O 1
ATOM 633 N N . THR A 1 83 ? 0.029 -0.340 -14.730 1.00 94.75 83 THR A N 1
ATOM 634 C CA . THR A 1 83 ? 1.012 -0.218 -15.827 1.00 94.75 83 THR A CA 1
ATOM 635 C C . THR A 1 83 ? 0.984 1.151 -16.504 1.00 94.75 83 THR A C 1
ATOM 637 O O . THR A 1 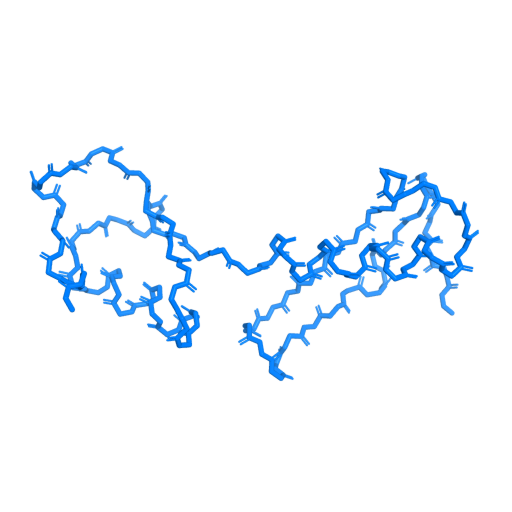83 ? 2.031 1.737 -16.752 1.00 94.75 83 THR A O 1
ATOM 640 N N . ARG A 1 84 ? -0.208 1.722 -16.714 1.00 94.00 84 ARG A N 1
ATOM 641 C CA . ARG A 1 84 ? -0.403 3.035 -17.355 1.00 94.00 84 ARG A CA 1
ATOM 642 C C . ARG A 1 84 ? 0.260 4.207 -16.617 1.00 94.00 84 ARG A C 1
ATOM 644 O O . ARG A 1 84 ? 0.442 5.264 -17.212 1.00 94.00 84 ARG A O 1
ATOM 651 N N . LEU A 1 85 ? 0.553 4.056 -15.325 1.00 94.69 85 LEU A N 1
ATOM 652 C CA . LEU A 1 85 ? 1.218 5.081 -14.515 1.00 94.69 85 LEU A CA 1
ATOM 653 C C . LEU A 1 85 ? 2.673 4.724 -14.192 1.00 94.69 85 LEU A C 1
ATOM 655 O O . LEU A 1 85 ? 3.313 5.460 -13.446 1.00 94.69 85 LEU A O 1
ATOM 659 N N . ALA A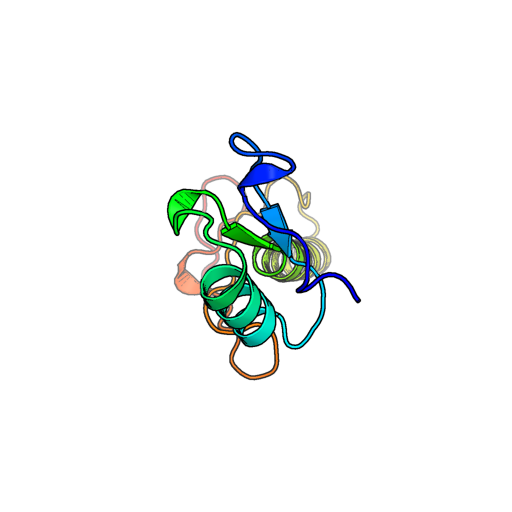 1 86 ? 3.190 3.606 -14.709 1.00 95.88 86 ALA A N 1
ATOM 660 C CA . ALA A 1 86 ? 4.581 3.246 -14.500 1.00 95.88 86 ALA A CA 1
ATOM 661 C C . ALA A 1 86 ? 5.497 4.227 -15.247 1.00 95.88 86 ALA A C 1
ATOM 663 O O . ALA A 1 86 ? 5.226 4.592 -16.394 1.00 95.88 86 ALA A O 1
ATOM 664 N N . THR A 1 87 ? 6.585 4.646 -14.608 1.00 96.94 87 THR A N 1
ATOM 665 C CA . THR A 1 87 ? 7.618 5.495 -15.209 1.00 96.94 87 THR A CA 1
ATOM 666 C C . THR A 1 87 ? 9.008 4.930 -14.957 1.00 96.94 87 THR A C 1
ATOM 668 O O . THR A 1 87 ? 9.239 4.228 -13.969 1.00 96.94 87 THR A O 1
ATOM 671 N N . ILE A 1 88 ? 9.939 5.280 -15.844 1.00 96.44 88 ILE A N 1
ATOM 672 C CA . ILE A 1 88 ? 11.381 5.153 -15.623 1.00 96.44 88 ILE A CA 1
ATOM 673 C C . ILE A 1 88 ? 11.975 6.558 -15.724 1.00 96.44 88 ILE A C 1
ATOM 675 O O . ILE A 1 88 ? 11.853 7.231 -16.753 1.00 96.44 88 ILE A O 1
ATOM 679 N N . GLY A 1 89 ? 12.540 7.046 -14.623 1.00 93.94 89 GLY A N 1
ATOM 680 C CA . GLY A 1 89 ? 12.837 8.460 -14.437 1.00 93.94 89 GLY A CA 1
ATOM 681 C C . GLY A 1 89 ? 11.572 9.303 -14.631 1.00 93.94 89 GLY A C 1
ATOM 682 O O . GLY A 1 89 ? 10.533 9.055 -14.017 1.00 93.94 89 GLY A O 1
ATOM 683 N N . ALA A 1 90 ? 11.649 10.282 -15.531 1.00 90.31 90 ALA A N 1
ATOM 684 C CA . ALA A 1 90 ? 10.541 11.180 -15.861 1.00 90.31 90 ALA A CA 1
ATOM 685 C C . ALA A 1 90 ? 9.659 10.696 -17.032 1.00 90.31 90 ALA A C 1
ATOM 687 O O . ALA A 1 90 ? 8.732 11.404 -17.429 1.00 90.31 90 ALA A O 1
ATOM 688 N N . PHE A 1 91 ? 9.931 9.520 -17.609 1.00 94.06 91 PHE A N 1
ATOM 689 C CA . PHE A 1 91 ? 9.244 9.047 -18.813 1.00 94.06 91 PHE A CA 1
ATOM 690 C C . PHE A 1 91 ? 8.239 7.947 -18.492 1.00 94.06 91 PHE A C 1
ATOM 692 O O . PHE A 1 91 ? 8.557 6.984 -17.798 1.00 94.06 91 PHE A O 1
ATOM 699 N N . LEU A 1 92 ? 7.025 8.073 -19.035 1.00 93.12 92 LEU A N 1
ATOM 700 C CA . LEU A 1 92 ? 6.007 7.027 -18.952 1.00 93.12 92 LEU A CA 1
ATOM 701 C C . LEU A 1 92 ? 6.473 5.764 -19.674 1.00 93.12 92 LEU A C 1
ATOM 703 O O . LEU A 1 92 ? 6.904 5.824 -20.829 1.00 93.12 92 LEU A O 1
ATOM 707 N N . LEU A 1 93 ? 6.304 4.627 -19.007 1.00 85.94 93 LEU A N 1
ATOM 708 C CA . LEU A 1 93 ? 6.471 3.314 -19.602 1.00 85.94 93 LEU A CA 1
ATOM 709 C C . LEU A 1 93 ? 5.305 3.096 -20.575 1.00 85.94 93 LEU A C 1
ATOM 711 O O . LEU A 1 93 ? 4.164 2.866 -20.171 1.00 85.94 93 LEU A O 1
ATOM 715 N N . ARG A 1 94 ? 5.577 3.240 -21.871 1.00 77.81 94 ARG A N 1
ATOM 716 C CA . ARG A 1 94 ? 4.606 2.921 -22.919 1.00 77.81 94 ARG A CA 1
ATOM 717 C C . ARG A 1 94 ? 4.695 1.423 -23.190 1.00 77.81 94 ARG A C 1
ATOM 719 O O . ARG A 1 94 ? 5.728 0.956 -23.655 1.00 77.81 94 ARG A O 1
ATOM 726 N N . THR A 1 95 ? 3.637 0.705 -22.834 1.00 60.91 95 THR A N 1
ATOM 727 C CA . THR A 1 95 ? 3.410 -0.695 -23.220 1.00 60.91 95 THR A CA 1
ATOM 728 C C . THR A 1 95 ? 2.942 -0.793 -24.658 1.00 60.91 95 THR A C 1
ATOM 730 O O . THR A 1 95 ? 2.163 0.109 -25.050 1.00 60.91 95 THR A O 1
#

Mean predicted aligned error: 3.63 Å

Secondary structure (DSSP, 8-state):
-GGG--GGGSTTPPEEE-PSSHHHHHHHHHHHH---GGGEEES-HHHHHHHHHHHHHHHH-S-TTTEE--EEESSSTTEEE-GGG-EETTEE---

Sequence (95 aa):
MWLRIKKEQAPRSFVIVISNPLDAMVYAFYKVSGFPKNQVGGMAGALDSTRFRTFIAMETGYSVQDVTCMVLGGHGDTMVPITRLATIGAFLLRT

Solvent-accessible surface area (backbone atoms only — not comparable to full-atom values): 5560 Å² total; per-residue (Å²): 129,71,69,73,58,43,30,90,83,50,78,82,59,72,46,75,40,68,60,76,66,37,65,62,43,36,51,53,39,45,75,66,18,73,51,58,74,97,35,54,43,63,70,42,50,68,58,53,15,50,51,54,20,44,54,52,18,69,75,70,71,49,58,53,86,40,35,46,50,49,36,46,74,51,79,63,96,63,47,43,73,43,58,89,70,19,23,51,65,95,40,72,51,81,128

Foldseek 3Di:
DPLPAACVVPVPAQAEDEDPPFVVVLVSSCVRHDHDNRRTYYPDFVVVQLVVLVVVCVVPVADSVQWDWTWDAGRDPGIRTPQQQIGRHPHRDDD